Protein AF-A0A9X2ER87-F1 (afdb_monomer_lite)

Sequence (90 aa):
MNTQNKTDFWQEHISDWNSSDISQTAYCQHHQQKLSTFTYWRNKQSKRLPISLPALQASWELAIPGDIQLPVSALEHTLPLFWRLLRGQH

Foldseek 3Di:
DDPVVVLVVLVVLVVVVVVPPDDLVVSCVVVVHDSVVNVVSVVVVVVPPPPPPVVCPPPPVPPDPDPDDDDVVVCVVCVVVVVVVVVPPD

Organism: NCBI:txid2926617

Secondary structure (DSSP, 8-state):
--HHHHHHHHHHHHHHHHHS---HHHHHHHTT--HHHHHHHHHHHHTTS---------------SS-----HHHHHHHHHHHHHHHHT--

pLDDT: mean 70.55, std 18.91, range [38.03, 95.5]

Radius of gyration: 23.18 Å; chains: 1; bounding box: 48×38×56 Å

Structure (mmCIF, N/CA/C/O backbone):
data_AF-A0A9X2ER87-F1
#
_entry.id   AF-A0A9X2ER87-F1
#
loop_
_atom_site.group_PDB
_atom_site.id
_atom_site.type_symbol
_atom_site.label_atom_id
_atom_site.label_alt_id
_atom_site.label_comp_id
_atom_site.label_asym_id
_atom_site.label_entity_id
_atom_site.label_seq_id
_atom_site.pdbx_PDB_ins_code
_atom_site.Cartn_x
_atom_site.Cartn_y
_atom_site.Cartn_z
_atom_site.occupancy
_atom_site.B_iso_or_equiv
_atom_site.auth_seq_id
_atom_site.auth_comp_id
_atom_site.auth_asym_id
_atom_site.auth_atom_id
_atom_site.pdbx_PDB_model_num
ATOM 1 N N . MET A 1 1 ? 18.641 10.687 -9.454 1.00 47.81 1 MET A N 1
ATOM 2 C CA . MET A 1 1 ? 17.188 10.953 -9.561 1.00 47.81 1 MET A CA 1
ATOM 3 C C . MET A 1 1 ? 16.698 11.493 -8.230 1.00 47.81 1 MET A C 1
ATOM 5 O O . MET A 1 1 ? 17.022 10.912 -7.199 1.00 47.81 1 MET A O 1
ATOM 9 N N . ASN A 1 2 ? 16.024 12.642 -8.260 1.00 56.75 2 ASN A N 1
ATOM 10 C CA . ASN A 1 2 ? 15.626 13.411 -7.081 1.00 56.75 2 ASN A CA 1
ATOM 11 C C . ASN A 1 2 ? 14.614 12.619 -6.225 1.00 56.75 2 ASN A C 1
ATOM 13 O O . ASN A 1 2 ? 13.795 11.871 -6.756 1.00 56.75 2 ASN A O 1
ATOM 17 N N . THR A 1 3 ? 14.682 12.727 -4.901 1.00 61.03 3 THR A N 1
ATOM 18 C CA . THR A 1 3 ? 13.938 11.850 -3.971 1.00 61.03 3 THR A CA 1
ATOM 19 C C . THR A 1 3 ? 12.419 12.048 -4.004 1.00 61.03 3 THR A C 1
ATOM 21 O O . THR A 1 3 ? 11.685 11.107 -3.690 1.00 61.03 3 THR A O 1
ATOM 24 N N . GLN A 1 4 ? 11.946 13.231 -4.412 1.00 62.78 4 GLN A N 1
ATOM 25 C CA . GLN A 1 4 ? 10.519 13.516 -4.605 1.00 62.78 4 GLN A CA 1
ATOM 26 C C . GLN A 1 4 ? 9.929 12.688 -5.746 1.00 62.78 4 GLN A C 1
ATOM 28 O O . G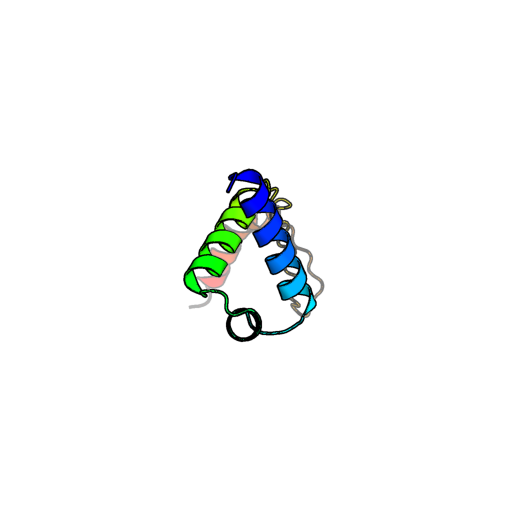LN A 1 4 ? 9.003 11.922 -5.512 1.00 62.78 4 GLN A O 1
ATOM 33 N N . ASN A 1 5 ? 10.586 12.688 -6.906 1.00 78.69 5 ASN A N 1
ATOM 34 C CA . ASN A 1 5 ? 10.166 11.925 -8.082 1.00 78.69 5 ASN A CA 1
ATOM 35 C C . ASN A 1 5 ? 10.026 10.415 -7.802 1.00 78.69 5 ASN A C 1
ATOM 37 O O . ASN A 1 5 ? 9.153 9.747 -8.343 1.00 78.69 5 ASN A O 1
ATOM 41 N N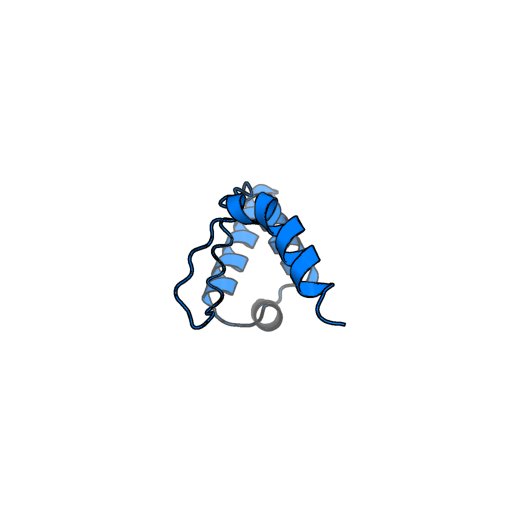 . LYS A 1 6 ? 10.844 9.877 -6.889 1.00 82.62 6 LYS A N 1
ATOM 42 C CA . LYS A 1 6 ? 10.747 8.472 -6.478 1.00 82.62 6 LYS A CA 1
ATOM 43 C C . LYS A 1 6 ? 9.520 8.197 -5.606 1.00 82.62 6 LYS A C 1
ATOM 45 O O . LYS A 1 6 ? 8.990 7.098 -5.654 1.00 82.62 6 LYS A O 1
ATOM 50 N N . THR A 1 7 ? 9.094 9.152 -4.784 1.00 84.75 7 THR A N 1
ATOM 51 C CA . THR A 1 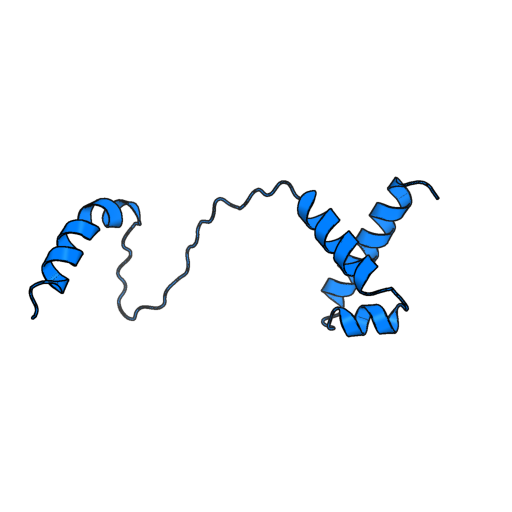7 ? 7.918 8.962 -3.923 1.00 84.75 7 THR A CA 1
ATOM 52 C C . THR A 1 7 ? 6.649 8.896 -4.764 1.00 84.75 7 THR A C 1
ATOM 54 O O . THR A 1 7 ? 5.873 7.963 -4.573 1.00 84.75 7 THR A O 1
ATOM 57 N N . ASP A 1 8 ? 6.515 9.811 -5.724 1.00 86.69 8 ASP A N 1
ATOM 58 C CA . ASP A 1 8 ? 5.368 9.879 -6.635 1.00 86.69 8 ASP A CA 1
ATOM 59 C C . ASP A 1 8 ? 5.281 8.617 -7.503 1.00 86.69 8 ASP A C 1
ATOM 61 O O . ASP A 1 8 ? 4.235 7.978 -7.559 1.00 86.69 8 ASP A O 1
ATOM 65 N N . PHE A 1 9 ? 6.419 8.169 -8.048 1.00 89.69 9 PHE A N 1
ATOM 66 C CA . PHE A 1 9 ? 6.522 6.916 -8.802 1.00 89.69 9 PHE A CA 1
ATOM 67 C C . PHE A 1 9 ? 5.983 5.707 -8.022 1.00 89.69 9 PHE A C 1
ATOM 69 O O . PHE A 1 9 ? 5.194 4.916 -8.530 1.00 89.69 9 PHE A O 1
ATOM 76 N N . TRP A 1 10 ? 6.390 5.544 -6.759 1.00 90.44 10 TRP A N 1
ATOM 77 C CA . TRP A 1 10 ? 5.908 4.416 -5.958 1.00 90.44 10 TRP A CA 1
ATOM 78 C C . TRP A 1 10 ? 4.448 4.575 -5.539 1.00 90.44 10 TRP A C 1
ATOM 80 O O . TRP A 1 10 ? 3.785 3.574 -5.291 1.00 90.44 10 TRP A O 1
ATOM 90 N N . GLN A 1 11 ? 3.951 5.804 -5.414 1.00 89.69 11 GLN A N 1
ATOM 91 C CA . GLN A 1 11 ? 2.557 6.062 -5.067 1.00 89.69 11 GLN A CA 1
ATOM 92 C C . GLN A 1 11 ? 1.626 5.660 -6.208 1.00 89.69 11 GLN A C 1
ATOM 94 O O . GLN A 1 11 ? 0.645 4.965 -5.956 1.00 89.69 11 GLN A O 1
ATOM 99 N N . GLU A 1 12 ? 1.980 6.010 -7.443 1.00 90.88 12 GLU A N 1
ATOM 100 C CA . GLU A 1 12 ? 1.283 5.569 -8.653 1.00 90.88 12 GLU A CA 1
ATOM 101 C C . GLU A 1 12 ? 1.234 4.037 -8.729 1.00 90.88 12 GLU A C 1
ATOM 103 O O . GLU A 1 12 ? 0.154 3.453 -8.716 1.00 90.88 12 GLU A O 1
ATOM 108 N N . HIS A 1 13 ? 2.388 3.370 -8.620 1.00 91.69 13 HIS A N 1
ATOM 109 C CA . HIS A 1 13 ? 2.458 1.905 -8.643 1.00 91.69 13 HIS A CA 1
ATOM 110 C C . HIS A 1 13 ? 1.613 1.213 -7.559 1.00 91.69 13 HIS A C 1
ATOM 112 O O . HIS A 1 13 ? 1.040 0.150 -7.793 1.00 91.69 13 HIS A O 1
ATOM 118 N N . ILE A 1 14 ? 1.540 1.779 -6.352 1.00 91.19 14 ILE A N 1
ATOM 119 C CA . ILE A 1 14 ? 0.715 1.220 -5.272 1.00 91.19 14 ILE A CA 1
ATOM 120 C C . ILE A 1 14 ? -0.777 1.449 -5.546 1.00 91.19 14 ILE A C 1
ATOM 122 O O . ILE A 1 14 ? -1.586 0.572 -5.242 1.00 91.19 14 ILE A O 1
ATOM 126 N N . SER A 1 15 ? -1.144 2.591 -6.130 1.00 91.19 15 SER A N 1
ATOM 127 C CA . SER A 1 15 ? -2.523 2.899 -6.519 1.00 91.19 15 SER A CA 1
ATOM 128 C C . SER A 1 15 ? -3.010 1.980 -7.644 1.00 91.19 15 SER A C 1
ATOM 130 O O . SER A 1 15 ? -4.097 1.405 -7.554 1.00 91.19 15 SER A O 1
ATOM 132 N N . ASP A 1 16 ? -2.168 1.763 -8.652 1.00 91.94 16 ASP A N 1
ATOM 133 C CA . ASP A 1 16 ? -2.431 0.850 -9.764 1.00 91.94 16 ASP A CA 1
ATOM 134 C C . ASP A 1 16 ? -2.569 -0.590 -9.277 1.00 91.94 16 ASP A C 1
ATOM 136 O O . ASP A 1 16 ? -3.502 -1.299 -9.659 1.00 91.94 16 ASP A O 1
ATOM 140 N N . TRP A 1 17 ? -1.674 -1.023 -8.382 1.00 93.06 17 TRP A N 1
ATOM 141 C CA . TRP A 1 17 ? -1.746 -2.350 -7.781 1.00 93.06 17 TRP A CA 1
ATOM 142 C C . TRP A 1 17 ? -3.056 -2.565 -7.015 1.00 93.06 17 TRP A C 1
ATOM 144 O O . TRP A 1 17 ? -3.721 -3.575 -7.239 1.00 93.06 17 TRP A O 1
ATOM 154 N N . ASN A 1 18 ? -3.458 -1.612 -6.165 1.00 88.75 18 ASN A N 1
ATOM 155 C CA . ASN A 1 18 ? -4.724 -1.688 -5.426 1.00 88.75 18 ASN A CA 1
ATOM 156 C C . ASN A 1 18 ? -5.946 -1.757 -6.356 1.00 88.75 18 ASN A C 1
ATOM 158 O O . ASN A 1 18 ? -6.944 -2.370 -5.994 1.00 88.75 18 ASN A O 1
ATOM 162 N N . SER A 1 19 ? -5.867 -1.154 -7.545 1.00 92.56 19 SER A N 1
ATOM 163 C CA . SER A 1 19 ? -6.957 -1.150 -8.531 1.00 92.56 19 SER A CA 1
ATOM 164 C C . SER A 1 19 ? -7.002 -2.417 -9.393 1.00 92.56 19 SER A C 1
ATOM 166 O O . SER A 1 19 ? -8.001 -2.675 -10.057 1.00 92.56 19 SER A O 1
ATOM 168 N N . SER A 1 20 ? -5.922 -3.203 -9.409 1.00 87.88 20 SER A N 1
ATOM 169 C CA . SER A 1 20 ? -5.756 -4.344 -10.318 1.00 87.88 20 SER A CA 1
ATOM 170 C C . SER A 1 20 ? -6.305 -5.670 -9.770 1.00 87.88 20 SER A C 1
ATOM 172 O O . SER A 1 20 ? -6.250 -6.665 -10.482 1.00 87.88 20 SER A O 1
ATOM 174 N N . ASP A 1 21 ? -6.774 -5.719 -8.516 1.00 90.56 21 ASP A N 1
ATOM 175 C CA . ASP A 1 21 ? -7.291 -6.917 -7.809 1.00 90.56 21 ASP A CA 1
ATOM 176 C C . ASP A 1 21 ? -6.342 -8.144 -7.791 1.00 90.56 21 ASP A C 1
ATOM 178 O O . ASP A 1 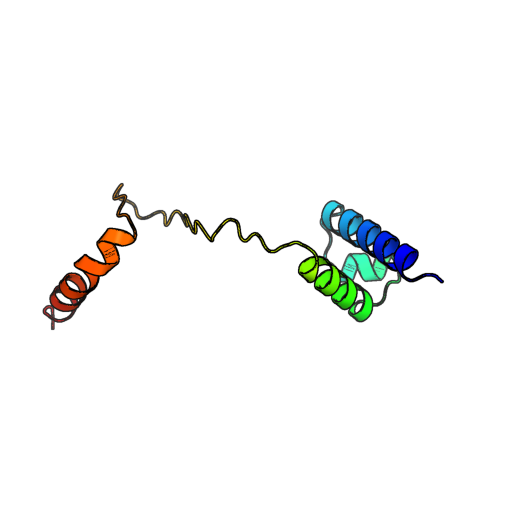21 ? -6.704 -9.255 -7.413 1.00 90.56 21 ASP A O 1
ATOM 182 N N . ILE A 1 22 ? -5.075 -7.961 -8.174 1.00 92.38 22 ILE A N 1
ATOM 183 C CA . ILE A 1 22 ? -4.066 -9.023 -8.202 1.00 92.38 22 ILE A CA 1
ATOM 184 C C . ILE A 1 22 ? -3.191 -9.006 -6.951 1.00 92.38 22 ILE A C 1
ATOM 186 O O . ILE A 1 22 ? -2.948 -7.974 -6.321 1.00 92.38 22 ILE A O 1
ATOM 190 N N . SER A 1 23 ? -2.632 -10.168 -6.607 1.00 92.62 23 SER A N 1
ATOM 191 C CA . SER A 1 23 ? -1.676 -10.258 -5.501 1.00 92.62 23 SER A CA 1
ATOM 192 C C . SER A 1 23 ? -0.446 -9.368 -5.734 1.00 92.62 23 SER A C 1
ATOM 194 O O . SER A 1 23 ? 0.003 -9.173 -6.866 1.00 92.62 23 SER A O 1
ATOM 196 N N . GLN A 1 24 ? 0.152 -8.875 -4.645 1.00 90.69 24 GLN A N 1
ATOM 197 C CA . GLN A 1 24 ? 1.372 -8.059 -4.695 1.00 90.69 24 GLN A CA 1
ATOM 198 C C . GLN A 1 24 ? 2.493 -8.746 -5.491 1.00 90.69 24 GLN A C 1
ATOM 200 O O . GLN A 1 24 ? 3.215 -8.100 -6.250 1.00 90.69 24 GLN A O 1
ATOM 205 N N . THR A 1 25 ? 2.637 -10.062 -5.329 1.00 92.31 25 THR A N 1
ATOM 206 C CA . THR A 1 25 ? 3.644 -10.864 -6.028 1.00 92.31 25 THR A CA 1
ATOM 207 C C . THR A 1 25 ? 3.392 -10.883 -7.534 1.00 92.31 25 THR A C 1
ATOM 209 O O . THR A 1 25 ? 4.331 -10.662 -8.295 1.00 92.31 25 THR A O 1
ATOM 212 N N . ALA A 1 26 ? 2.137 -11.066 -7.958 1.00 93.06 26 ALA A N 1
ATOM 213 C CA . ALA A 1 26 ? 1.751 -11.042 -9.369 1.00 93.06 26 ALA A CA 1
ATOM 214 C C . ALA A 1 26 ? 1.976 -9.657 -9.998 1.00 93.06 26 ALA A C 1
ATOM 216 O O . ALA A 1 26 ? 2.539 -9.560 -11.087 1.00 93.06 26 ALA A O 1
ATOM 217 N N . TYR A 1 27 ? 1.641 -8.580 -9.282 1.00 95.50 27 TYR A N 1
ATOM 218 C CA . TYR A 1 27 ? 1.921 -7.213 -9.731 1.00 95.50 27 TYR A CA 1
ATOM 219 C C . TYR A 1 27 ? 3.428 -6.957 -9.881 1.00 95.50 27 TYR A C 1
ATOM 221 O O . TYR A 1 27 ? 3.887 -6.456 -10.907 1.00 95.50 27 TYR A O 1
ATOM 229 N N . CYS A 1 28 ? 4.229 -7.367 -8.893 1.00 93.19 28 CYS A N 1
ATOM 230 C CA . CYS A 1 28 ? 5.686 -7.237 -8.955 1.00 93.19 28 CYS A CA 1
ATOM 231 C C . CYS A 1 28 ? 6.292 -8.033 -10.123 1.00 93.19 28 CYS A C 1
ATOM 233 O O . CYS A 1 28 ? 7.221 -7.549 -10.766 1.00 93.19 28 CYS A O 1
ATOM 235 N N . GLN A 1 29 ? 5.761 -9.222 -10.421 1.00 93.00 29 GLN A N 1
ATOM 236 C CA . GLN A 1 29 ? 6.179 -10.034 -11.566 1.00 93.00 29 GLN A CA 1
ATOM 237 C C . GLN A 1 29 ? 5.824 -9.369 -12.902 1.00 93.00 29 GLN A C 1
ATOM 239 O O . GLN A 1 29 ? 6.688 -9.271 -13.769 1.00 93.00 29 GLN A O 1
ATOM 244 N N . HIS A 1 30 ? 4.595 -8.863 -13.046 1.00 92.94 30 HIS A N 1
ATOM 245 C CA . HIS A 1 30 ? 4.127 -8.199 -14.265 1.00 92.94 30 HIS A CA 1
ATOM 246 C C . HIS A 1 30 ? 4.923 -6.922 -14.577 1.00 92.94 30 HIS A C 1
ATOM 248 O O . HIS A 1 30 ? 5.349 -6.706 -15.707 1.00 92.94 30 HIS A O 1
ATOM 254 N N . HIS A 1 31 ? 5.197 -6.107 -13.555 1.00 90.31 31 HIS A N 1
ATOM 255 C CA . HIS A 1 31 ? 5.894 -4.824 -13.699 1.00 90.31 31 HIS A CA 1
ATOM 256 C C . HIS A 1 31 ? 7.417 -4.917 -13.490 1.00 90.31 31 HIS A C 1
ATOM 258 O O . HIS A 1 31 ? 8.086 -3.886 -13.367 1.00 90.31 31 HIS A O 1
ATOM 264 N N . GLN A 1 32 ? 7.971 -6.136 -13.411 1.00 90.44 32 GLN A N 1
ATOM 265 C CA . GLN A 1 32 ? 9.398 -6.416 -13.175 1.00 90.44 32 GLN A CA 1
ATOM 266 C C . GLN A 1 32 ? 9.989 -5.663 -11.965 1.00 90.44 32 GLN A C 1
ATOM 268 O O . GLN A 1 32 ? 11.165 -5.291 -11.938 1.00 90.44 32 GLN A O 1
ATOM 273 N N . GLN A 1 33 ? 9.172 -5.441 -10.934 1.00 88.25 33 GLN A N 1
ATOM 274 C CA . GLN A 1 33 ? 9.578 -4.755 -9.714 1.00 88.25 33 GLN A CA 1
ATOM 275 C C . GLN A 1 33 ? 10.059 -5.752 -8.661 1.00 88.25 33 GLN A C 1
ATOM 277 O O . GLN A 1 33 ? 9.502 -6.833 -8.471 1.00 88.25 33 GLN A O 1
ATOM 282 N N . LYS A 1 34 ? 11.094 -5.370 -7.908 1.00 91.69 34 LYS A N 1
ATOM 283 C CA . LYS A 1 34 ? 11.574 -6.182 -6.784 1.00 91.69 34 LYS A CA 1
ATOM 284 C C . LYS A 1 34 ? 10.556 -6.148 -5.647 1.00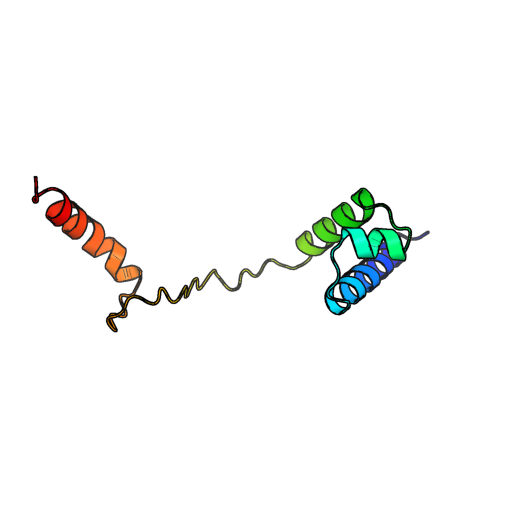 91.69 34 LYS A C 1
ATOM 286 O O . LYS A 1 34 ? 10.297 -5.079 -5.090 1.00 91.69 34 LYS A O 1
ATOM 291 N N . LEU A 1 35 ? 10.088 -7.323 -5.223 1.00 91.62 35 LEU A N 1
ATOM 292 C CA . LEU A 1 35 ? 9.116 -7.465 -4.134 1.00 91.62 35 LEU A CA 1
ATOM 293 C C . LEU A 1 35 ? 9.568 -6.749 -2.851 1.00 91.62 35 LEU A C 1
ATOM 295 O O . LEU A 1 35 ? 8.800 -6.004 -2.251 1.00 91.62 35 LEU A O 1
ATOM 299 N N . SER A 1 36 ? 10.836 -6.908 -2.460 1.00 91.31 36 SER A N 1
ATOM 300 C CA . SER A 1 36 ? 11.397 -6.266 -1.262 1.00 91.31 36 SER A CA 1
ATOM 301 C C . SER A 1 36 ? 11.361 -4.738 -1.343 1.00 91.31 36 SER A C 1
ATOM 303 O O . SER A 1 36 ? 11.115 -4.063 -0.345 1.00 91.31 36 SER A O 1
ATOM 305 N N . THR A 1 37 ? 11.591 -4.179 -2.534 1.00 90.38 37 THR A N 1
ATOM 306 C CA . THR A 1 37 ? 11.539 -2.732 -2.762 1.00 90.38 37 THR A CA 1
ATOM 307 C C . THR A 1 37 ? 10.099 -2.233 -2.725 1.00 90.38 37 THR A C 1
ATOM 309 O O . THR A 1 37 ? 9.834 -1.239 -2.052 1.00 90.38 37 THR A O 1
ATOM 312 N N . PHE A 1 38 ? 9.169 -2.957 -3.352 1.00 91.94 38 PHE A N 1
ATOM 313 C CA . PHE A 1 38 ? 7.741 -2.644 -3.308 1.00 91.94 38 PHE A CA 1
ATOM 314 C C . PHE A 1 38 ? 7.215 -2.637 -1.864 1.00 91.94 38 PHE A C 1
ATOM 316 O O . PHE A 1 38 ? 6.644 -1.643 -1.418 1.00 91.94 38 PHE A O 1
ATOM 323 N N . THR A 1 39 ? 7.493 -3.687 -1.082 1.00 91.06 39 THR A N 1
ATOM 324 C CA . THR A 1 39 ? 7.100 -3.770 0.337 1.00 91.06 39 THR A CA 1
ATOM 325 C C . THR A 1 39 ? 7.677 -2.618 1.160 1.00 91.06 39 THR A C 1
ATOM 327 O O . THR A 1 39 ? 6.975 -2.028 1.982 1.00 91.06 39 THR A O 1
ATOM 330 N N . TYR A 1 40 ? 8.945 -2.259 0.935 1.00 90.38 40 TYR A N 1
ATOM 331 C CA . TYR A 1 40 ? 9.567 -1.124 1.617 1.00 90.38 40 TYR A CA 1
ATOM 332 C C . TYR A 1 40 ? 8.822 0.188 1.337 1.00 90.38 40 TYR A C 1
ATOM 334 O O . TYR A 1 40 ? 8.523 0.931 2.274 1.00 90.38 40 TYR A O 1
ATOM 342 N N . TRP A 1 41 ? 8.505 0.475 0.072 1.00 89.94 41 TRP A N 1
ATOM 343 C CA . TRP A 1 41 ? 7.820 1.713 -0.305 1.00 89.94 41 TRP A CA 1
ATOM 344 C C . TRP A 1 41 ? 6.366 1.749 0.147 1.00 89.94 41 TRP A C 1
ATOM 346 O O . TRP A 1 41 ? 5.934 2.780 0.660 1.00 89.94 41 TRP A O 1
ATOM 356 N N . ARG A 1 42 ? 5.663 0.616 0.085 1.00 88.00 42 ARG A N 1
ATOM 357 C CA . ARG A 1 42 ? 4.319 0.462 0.651 1.00 88.00 42 ARG A CA 1
ATOM 358 C C . ARG A 1 42 ? 4.301 0.810 2.138 1.00 88.00 42 ARG A C 1
ATOM 360 O O . ARG A 1 42 ? 3.572 1.704 2.555 1.00 88.00 42 ARG A O 1
ATOM 367 N N . ASN A 1 43 ? 5.191 0.203 2.922 1.00 87.94 43 ASN A N 1
ATOM 368 C CA . ASN A 1 43 ? 5.294 0.479 4.357 1.00 87.94 43 ASN A CA 1
ATOM 369 C C . ASN A 1 43 ? 5.714 1.926 4.647 1.00 87.94 43 ASN A C 1
ATOM 371 O O . ASN A 1 43 ? 5.266 2.534 5.618 1.00 87.94 43 ASN A O 1
ATOM 375 N N . LYS A 1 44 ? 6.592 2.496 3.817 1.00 84.69 44 LYS A N 1
ATOM 376 C CA . LYS A 1 44 ? 7.039 3.886 3.947 1.00 84.69 44 LYS A CA 1
ATOM 377 C C . LYS A 1 44 ? 5.908 4.883 3.684 1.00 84.69 44 LYS A C 1
ATOM 379 O O . LYS A 1 44 ? 5.871 5.914 4.351 1.00 84.69 44 LYS A O 1
ATOM 384 N N . GLN A 1 45 ? 4.998 4.581 2.759 1.00 77.00 45 GLN A N 1
ATOM 385 C CA . GLN A 1 45 ? 3.811 5.399 2.496 1.00 77.00 45 GLN A CA 1
ATOM 386 C C . GLN A 1 45 ? 2.764 5.261 3.606 1.00 77.00 45 GLN A C 1
ATOM 388 O O . GLN A 1 45 ? 2.231 6.274 4.049 1.00 77.00 45 GLN A O 1
ATOM 393 N N . SER A 1 46 ? 2.565 4.061 4.164 1.00 69.25 46 SER A N 1
ATOM 394 C CA . SER A 1 46 ? 1.686 3.866 5.330 1.00 69.25 46 SER A CA 1
ATOM 395 C C . SER A 1 46 ? 2.103 4.698 6.550 1.00 69.25 46 SER A C 1
ATOM 397 O O . SER A 1 46 ? 1.251 5.113 7.323 1.00 69.25 46 SER A O 1
ATOM 399 N N . LYS A 1 47 ? 3.400 4.995 6.709 1.00 66.25 47 LYS A N 1
ATOM 400 C CA . LYS A 1 47 ? 3.923 5.852 7.792 1.00 66.25 47 LYS A CA 1
ATOM 401 C C . LYS A 1 47 ? 3.695 7.355 7.580 1.00 66.25 47 LYS A C 1
ATOM 403 O O . LYS A 1 47 ? 3.951 8.126 8.498 1.00 66.25 47 LYS A O 1
ATOM 408 N N . ARG A 1 48 ? 3.306 7.779 6.371 1.00 60.06 48 ARG A N 1
ATOM 409 C CA . ARG A 1 48 ? 3.046 9.190 6.027 1.00 60.06 48 ARG A CA 1
ATOM 410 C C . ARG A 1 48 ? 1.576 9.558 6.017 1.00 60.06 48 ARG A C 1
ATOM 412 O O . ARG A 1 48 ? 1.274 10.748 6.006 1.00 60.06 48 ARG A O 1
ATOM 419 N N . LEU A 1 49 ? 0.680 8.577 6.041 1.00 51.69 49 LEU A N 1
ATOM 420 C CA . LEU A 1 49 ? -0.669 8.867 6.483 1.00 51.69 49 LEU A CA 1
ATOM 421 C C . LEU A 1 49 ? -0.519 9.332 7.934 1.00 51.69 49 LEU A C 1
ATOM 423 O O . LEU A 1 49 ? 0.057 8.579 8.729 1.00 51.69 49 LEU A O 1
ATOM 427 N N . PRO A 1 50 ? -0.961 10.550 8.308 1.00 44.34 50 PRO A N 1
ATOM 428 C CA . PRO A 1 50 ? -1.297 10.758 9.697 1.00 44.34 50 PRO A CA 1
ATOM 429 C C . PRO A 1 50 ? -2.241 9.609 9.996 1.00 44.34 50 PRO A C 1
ATOM 431 O O . PRO A 1 50 ? -3.303 9.480 9.389 1.00 44.34 50 PRO A O 1
ATOM 434 N N . ILE A 1 51 ? -1.800 8.706 10.856 1.00 43.88 51 ILE A N 1
ATOM 435 C CA . ILE A 1 51 ? -2.684 7.752 11.477 1.00 43.88 51 ILE A CA 1
ATOM 436 C C . ILE A 1 51 ? -3.560 8.624 12.392 1.00 43.88 51 ILE A C 1
ATOM 438 O O . ILE A 1 51 ? -3.438 8.613 13.608 1.00 43.88 51 ILE A O 1
ATOM 442 N N . SER A 1 52 ? -4.473 9.406 11.809 1.00 46.53 52 SER A N 1
ATOM 443 C CA . SER A 1 52 ? -5.831 9.342 12.284 1.00 46.53 52 SER A CA 1
ATOM 444 C C . SER A 1 52 ? -6.212 7.892 12.026 1.00 46.53 52 SER A C 1
ATOM 446 O O . SER A 1 52 ? -6.764 7.542 10.986 1.00 46.53 52 SER A O 1
ATOM 448 N N . LEU A 1 53 ? -5.895 7.026 12.995 1.00 45.09 53 LEU A N 1
ATOM 449 C CA . LEU A 1 53 ? -6.915 6.082 13.405 1.00 45.09 53 LEU A CA 1
ATOM 450 C C . LEU A 1 53 ? -8.171 6.964 13.445 1.00 45.09 53 LEU A C 1
ATOM 452 O O . LEU A 1 53 ? -8.159 7.925 14.226 1.00 45.09 53 LEU A O 1
ATOM 456 N N . PRO A 1 54 ? -9.211 6.766 12.610 1.00 43.72 54 PRO A N 1
ATOM 457 C CA . PRO A 1 54 ? -10.525 7.060 13.148 1.00 43.72 54 PRO A CA 1
ATOM 458 C C . PRO A 1 54 ? -10.483 6.323 14.477 1.00 43.72 54 PRO A C 1
ATOM 460 O O . PRO A 1 54 ? -10.264 5.107 14.461 1.00 43.72 54 PRO A O 1
ATOM 463 N N . ALA A 1 55 ? -10.396 7.093 15.576 1.00 46.34 55 ALA A N 1
ATOM 464 C CA . ALA A 1 55 ? -10.218 6.587 16.929 1.00 46.34 55 ALA A CA 1
ATOM 465 C C . ALA A 1 55 ? -11.016 5.313 16.963 1.00 46.34 55 ALA A C 1
ATOM 467 O O . ALA A 1 55 ? -12.188 5.437 16.639 1.00 46.34 55 ALA A O 1
ATOM 468 N N . LEU A 1 56 ? -10.351 4.161 17.119 1.00 43.75 56 LEU A N 1
ATOM 469 C CA . LEU A 1 56 ? -10.885 2.840 16.820 1.00 43.75 56 LEU A CA 1
ATOM 470 C C . LEU A 1 56 ? -12.275 2.727 17.452 1.00 43.75 56 LEU A C 1
ATOM 472 O O . LEU A 1 56 ? -12.434 2.234 18.562 1.00 43.75 56 LEU A O 1
ATOM 476 N N . GLN A 1 57 ? -13.291 3.194 16.732 1.00 45.59 57 GLN A N 1
ATOM 477 C CA . GLN A 1 57 ? -14.683 2.913 16.944 1.00 45.59 57 GLN A CA 1
ATOM 478 C C . GLN A 1 57 ? -14.779 1.570 16.267 1.00 45.59 57 GLN A C 1
ATOM 480 O O . GLN A 1 57 ? -15.291 1.410 15.165 1.00 45.59 57 GLN A O 1
ATOM 485 N N . ALA A 1 58 ? -14.142 0.614 16.936 1.00 44.84 58 ALA A N 1
ATOM 486 C CA . ALA A 1 58 ? -14.370 -0.795 16.838 1.00 44.84 58 ALA A CA 1
ATOM 487 C C . ALA A 1 58 ? -15.833 -0.989 17.262 1.00 44.84 58 ALA A C 1
ATOM 489 O O . ALA A 1 58 ? -16.138 -1.521 18.320 1.00 44.84 58 ALA A O 1
ATOM 490 N N . SER A 1 59 ? -16.748 -0.502 16.426 1.00 47.47 59 SER A N 1
ATOM 491 C CA . SER A 1 59 ? -18.074 -1.051 16.264 1.00 47.47 59 SER A CA 1
ATOM 492 C C . SER A 1 59 ? -17.848 -2.309 15.432 1.00 47.47 59 SER A C 1
ATOM 494 O O . SER A 1 59 ? -18.110 -2.374 14.237 1.00 47.47 59 SER A O 1
ATOM 496 N N . TRP A 1 60 ? -17.186 -3.288 16.054 1.00 43.38 60 TRP A N 1
ATOM 497 C CA . TRP A 1 60 ? -17.363 -4.658 15.629 1.00 43.38 60 TRP A CA 1
ATOM 498 C C . TRP A 1 60 ? -18.789 -4.975 16.042 1.00 43.38 60 TRP A C 1
ATOM 500 O O . TRP A 1 60 ? -19.112 -5.094 17.221 1.00 43.38 60 TRP A O 1
ATOM 510 N N . GLU A 1 61 ? -19.665 -5.026 15.055 1.00 38.03 61 GLU A N 1
ATOM 511 C CA . GLU A 1 61 ? -20.975 -5.618 15.220 1.00 38.03 61 GLU A CA 1
ATOM 512 C C . GLU A 1 61 ? -20.727 -7.121 15.389 1.00 38.03 61 GLU A C 1
ATOM 514 O O . GLU A 1 61 ? -20.622 -7.882 14.428 1.00 38.03 61 GLU A O 1
ATOM 519 N N . LEU A 1 62 ? -20.503 -7.558 16.632 1.00 43.22 62 LEU A N 1
ATOM 520 C CA . LEU A 1 62 ? -20.697 -8.965 16.950 1.00 43.22 62 LEU A CA 1
ATOM 521 C C . LEU A 1 62 ? -22.184 -9.189 16.747 1.00 43.22 62 LEU A C 1
ATOM 523 O O . LEU A 1 62 ? -22.999 -8.710 17.534 1.00 43.22 62 LEU A O 1
ATOM 527 N N . ALA A 1 63 ? -22.531 -9.903 15.687 1.00 41.38 63 ALA A N 1
ATOM 528 C CA . ALA A 1 63 ? -23.863 -10.447 15.530 1.00 41.38 63 ALA A CA 1
ATOM 529 C C . ALA A 1 63 ? -24.079 -11.509 16.626 1.00 41.38 63 ALA A C 1
ATOM 531 O O . ALA A 1 63 ? -23.949 -12.709 16.392 1.00 41.38 63 ALA A O 1
ATOM 532 N N . ILE A 1 64 ? -24.351 -11.059 17.853 1.00 53.75 64 ILE A N 1
ATOM 533 C CA . ILE A 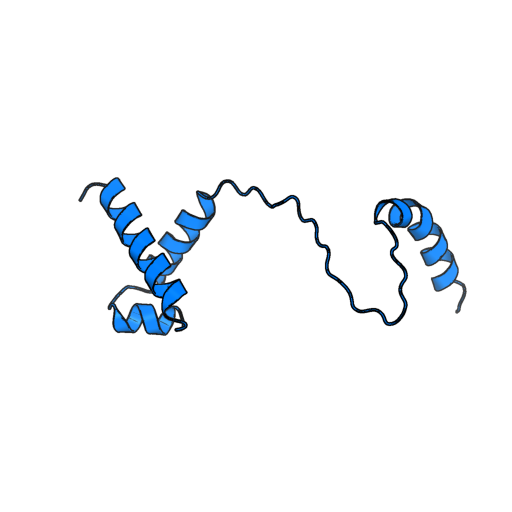1 64 ? -25.007 -11.868 18.871 1.00 53.75 64 ILE A CA 1
ATOM 534 C C . ILE A 1 64 ? -26.501 -11.822 18.533 1.00 53.75 64 ILE A C 1
ATOM 536 O O . ILE A 1 64 ? -27.057 -10.730 18.411 1.00 53.75 64 ILE A O 1
ATOM 540 N N . PRO A 1 65 ? -27.181 -12.968 18.365 1.00 39.12 65 PRO A N 1
ATOM 541 C CA . PRO A 1 65 ? -28.631 -12.976 18.248 1.00 39.12 65 PRO A CA 1
ATOM 542 C C . PRO A 1 65 ? -29.226 -12.516 19.583 1.00 39.12 65 PRO A C 1
ATOM 544 O O . PRO A 1 65 ? -29.235 -13.254 20.565 1.00 39.12 65 PRO A O 1
ATOM 547 N N . GLY A 1 66 ? -29.676 -11.266 19.621 1.00 49.44 66 GLY A N 1
ATOM 548 C CA . GLY A 1 66 ? -30.219 -10.624 20.812 1.00 49.44 66 GLY A CA 1
ATOM 549 C C . GLY A 1 66 ? -29.754 -9.180 20.880 1.00 49.44 66 GLY A C 1
ATOM 550 O O . GLY A 1 66 ? -28.621 -8.917 21.269 1.00 49.44 66 GLY A O 1
ATOM 551 N N . ASP A 1 67 ? -30.640 -8.274 20.474 1.00 50.69 67 ASP A N 1
ATOM 552 C CA . ASP A 1 67 ? -30.472 -6.820 20.380 1.00 50.69 67 ASP A CA 1
ATOM 553 C C . ASP A 1 67 ? -30.159 -6.186 21.750 1.00 50.69 67 ASP A C 1
ATOM 555 O O . ASP A 1 67 ? -31.010 -5.602 22.417 1.00 50.69 67 ASP A O 1
ATOM 559 N N . ILE A 1 68 ? -28.933 -6.375 22.235 1.00 56.81 68 ILE A N 1
ATOM 560 C CA . ILE A 1 68 ? -28.454 -5.799 23.489 1.00 56.81 68 ILE A CA 1
ATOM 561 C C . ILE A 1 68 ? -27.281 -4.890 23.149 1.00 56.81 68 ILE A C 1
ATOM 563 O O . ILE A 1 68 ? -26.127 -5.313 23.080 1.00 56.81 68 ILE A O 1
ATOM 567 N N . GLN A 1 69 ? -27.583 -3.609 22.950 1.00 50.44 69 GLN A N 1
ATOM 568 C CA . GLN A 1 69 ? -26.569 -2.567 22.843 1.00 50.44 69 GLN A CA 1
ATOM 569 C C . GLN A 1 69 ? -26.063 -2.212 24.245 1.00 50.44 69 GLN A C 1
ATOM 571 O O . GLN A 1 69 ? -26.698 -1.446 24.970 1.00 50.44 69 GLN A O 1
ATOM 576 N N . LEU A 1 70 ? -24.920 -2.778 24.644 1.00 54.12 70 LEU A N 1
ATOM 577 C CA . LEU A 1 70 ? -24.256 -2.415 25.895 1.00 54.12 70 LEU A CA 1
ATOM 578 C C . LEU A 1 70 ? -23.055 -1.497 25.606 1.00 54.12 70 LEU A C 1
ATOM 580 O O . LEU A 1 70 ? -22.071 -1.953 25.019 1.00 54.12 70 LEU A O 1
ATOM 584 N N . PRO A 1 71 ? -23.086 -0.214 26.011 1.00 57.41 71 PRO A N 1
ATOM 585 C CA . PRO A 1 71 ? -21.948 0.679 25.831 1.00 57.41 71 PRO A CA 1
ATOM 586 C C . PRO A 1 71 ? -20.744 0.205 26.659 1.00 57.41 71 PRO A C 1
ATOM 588 O O . PRO A 1 71 ? -20.891 -0.233 27.798 1.00 57.41 71 PRO A O 1
ATOM 591 N N . VAL A 1 72 ? -19.531 0.347 26.113 1.00 58.59 72 VAL A N 1
ATOM 592 C CA . VAL A 1 72 ? -18.262 -0.089 26.741 1.00 58.59 72 VAL A CA 1
ATOM 593 C C . VAL A 1 72 ? -18.046 0.524 28.134 1.00 58.59 72 VAL A C 1
ATOM 595 O O . VAL A 1 72 ? -17.462 -0.108 29.008 1.00 58.59 72 VAL A O 1
ATOM 598 N N . SER A 1 73 ? -18.594 1.713 28.391 1.00 63.50 73 SER A N 1
ATOM 599 C CA . SER A 1 73 ? -18.581 2.354 29.715 1.00 63.50 73 SER A CA 1
ATOM 600 C C . SER A 1 73 ? -19.353 1.575 30.790 1.00 63.50 73 SER A C 1
ATOM 602 O O . SER A 1 73 ? -19.048 1.684 31.980 1.00 63.50 73 SER A O 1
ATOM 604 N N . ALA A 1 74 ? -20.330 0.758 30.395 1.00 57.84 74 ALA A N 1
ATOM 605 C CA . ALA A 1 74 ? -21.021 -0.151 31.300 1.00 57.84 74 ALA A CA 1
ATOM 606 C C . ALA A 1 74 ? -20.190 -1.412 31.596 1.00 57.84 74 ALA A C 1
ATOM 608 O O . ALA A 1 74 ? -20.405 -2.051 32.627 1.00 57.84 74 ALA A O 1
ATOM 609 N N . LEU A 1 75 ? -19.212 -1.762 30.750 1.00 60.09 75 LEU A N 1
ATOM 610 C CA . LEU A 1 75 ? -18.365 -2.941 30.942 1.00 60.09 75 LEU A CA 1
ATOM 611 C C . LEU A 1 75 ? -17.428 -2.773 32.145 1.00 60.09 75 LEU A C 1
ATOM 613 O O . LEU A 1 75 ? -17.289 -3.703 32.929 1.00 60.09 75 LEU A O 1
ATOM 617 N N . GLU A 1 76 ? -16.881 -1.574 32.356 1.00 59.47 76 GLU A N 1
ATOM 618 C CA . GLU A 1 76 ? -16.043 -1.237 33.523 1.00 59.47 76 GLU A CA 1
ATOM 619 C C . GLU A 1 76 ? -16.754 -1.552 34.852 1.00 59.47 76 GLU A C 1
ATOM 621 O O . GLU A 1 76 ? -16.167 -2.113 35.777 1.00 59.47 76 GLU A O 1
ATOM 626 N N . HIS A 1 77 ? -18.054 -1.256 34.926 1.00 59.38 77 HIS A N 1
ATOM 627 C CA . HIS A 1 77 ? -18.855 -1.440 36.137 1.00 59.38 77 HIS A CA 1
ATOM 628 C C . HIS A 1 77 ? -19.467 -2.840 36.260 1.00 59.38 77 HIS A C 1
ATOM 630 O O . HIS A 1 77 ? -19.801 -3.275 37.363 1.00 59.38 77 HIS A O 1
ATOM 636 N N . THR A 1 78 ? -19.620 -3.564 35.150 1.00 62.62 78 THR A N 1
ATOM 637 C CA . THR A 1 78 ? -20.253 -4.892 35.133 1.00 62.62 78 THR A CA 1
ATOM 638 C C . THR A 1 78 ? -19.241 -6.034 35.121 1.00 62.62 78 THR A C 1
ATOM 640 O O . THR A 1 78 ? -19.571 -7.119 35.600 1.00 62.62 78 THR A O 1
ATOM 643 N N . LEU A 1 79 ? -17.991 -5.796 34.700 1.00 65.50 79 LEU A N 1
ATOM 644 C CA . LEU A 1 79 ? -16.876 -6.751 34.753 1.00 65.50 79 LEU A CA 1
ATOM 645 C C . LEU A 1 79 ? -16.766 -7.445 36.124 1.00 65.50 79 LEU A C 1
ATOM 647 O O . LEU A 1 79 ? -16.768 -8.677 36.157 1.00 65.50 79 LEU A O 1
ATOM 651 N N . PRO A 1 80 ? -16.759 -6.730 37.269 1.00 62.84 80 PRO A N 1
ATOM 652 C CA . PRO A 1 80 ? -16.672 -7.369 38.583 1.00 62.84 80 PRO A CA 1
ATOM 653 C C . PRO A 1 80 ? -17.870 -8.273 38.912 1.00 62.84 80 PRO A C 1
ATOM 655 O O . PRO A 1 80 ? -17.720 -9.251 39.644 1.00 62.84 80 PRO A O 1
ATOM 658 N N . LEU A 1 81 ? -19.057 -7.961 38.385 1.00 64.62 81 LEU A N 1
ATOM 659 C CA . LEU A 1 81 ? -20.286 -8.723 38.621 1.00 64.62 81 LEU A CA 1
ATOM 660 C C . LEU A 1 81 ? -20.351 -9.968 37.729 1.00 64.62 81 LEU A C 1
ATOM 662 O O . LEU A 1 81 ? -20.666 -11.052 38.218 1.00 64.62 81 LEU A O 1
ATOM 666 N N . PHE A 1 82 ? -19.954 -9.848 36.461 1.00 67.38 82 PHE A N 1
ATOM 667 C CA . PHE A 1 82 ? -19.810 -10.986 35.551 1.00 67.38 82 PHE A CA 1
ATOM 668 C C . PHE A 1 82 ? -18.744 -11.971 36.036 1.00 67.38 82 PHE A C 1
ATOM 670 O O . PHE A 1 82 ? -18.980 -13.178 36.035 1.00 67.38 82 PHE A O 1
ATOM 677 N N . TRP A 1 83 ? -17.613 -11.478 36.553 1.00 64.06 83 TRP A N 1
ATOM 678 C CA . TRP A 1 83 ? -16.588 -12.331 37.162 1.00 64.06 83 TRP A CA 1
ATOM 679 C C . TRP A 1 83 ? -17.092 -13.098 38.390 1.00 64.06 83 TRP A C 1
ATOM 681 O O . TRP A 1 83 ? -16.647 -14.221 38.624 1.00 64.06 83 TRP A O 1
ATOM 691 N N . ARG A 1 84 ? -18.017 -12.525 39.172 1.00 65.56 84 ARG A N 1
ATOM 692 C CA . ARG A 1 84 ? -18.646 -13.209 40.315 1.00 65.56 84 ARG A CA 1
ATOM 693 C C . ARG A 1 84 ? -19.664 -14.259 39.871 1.00 65.56 84 ARG A C 1
ATOM 695 O O . ARG A 1 84 ? -19.673 -15.348 40.431 1.00 65.56 84 ARG A O 1
ATOM 702 N N . LEU A 1 85 ? -20.468 -13.959 38.852 1.00 64.94 85 LEU A N 1
ATOM 703 C CA . LEU A 1 85 ? -21.467 -14.886 38.310 1.00 64.94 85 LEU A CA 1
ATOM 704 C C . LEU A 1 85 ? -20.830 -16.085 37.593 1.00 64.94 85 LEU A C 1
ATOM 706 O O . LEU A 1 85 ? -21.290 -17.209 37.762 1.00 64.94 85 LEU A O 1
ATOM 710 N N . LEU A 1 86 ? -19.736 -15.874 36.857 1.00 61.88 86 LEU A N 1
ATOM 711 C CA . LEU A 1 86 ? -19.007 -16.952 36.177 1.00 61.88 86 LEU A CA 1
ATOM 712 C C . LEU A 1 86 ? -18.225 -17.854 37.143 1.00 61.88 86 LEU A C 1
ATOM 714 O O . LEU A 1 86 ? -18.033 -19.031 36.857 1.00 61.88 86 LEU A O 1
ATOM 718 N N . ARG A 1 87 ? -17.785 -17.330 38.294 1.00 61.56 87 ARG A N 1
ATOM 719 C CA . ARG A 1 87 ? -17.034 -18.100 39.302 1.00 61.56 87 ARG A CA 1
ATOM 720 C C . ARG A 1 87 ? -17.933 -18.853 40.294 1.00 61.56 87 ARG A C 1
ATOM 722 O O . ARG A 1 87 ? -17.428 -19.686 41.032 1.00 61.56 87 ARG A O 1
ATOM 729 N N . GLY A 1 88 ? -19.234 -18.563 40.330 1.00 55.41 88 GLY A N 1
ATOM 730 C CA . GLY A 1 88 ? -20.200 -19.198 41.238 1.00 55.41 88 GLY A CA 1
ATOM 731 C C . GLY A 1 88 ? -20.918 -20.432 40.677 1.00 55.41 88 GLY A C 1
ATOM 732 O O . GLY A 1 88 ? -21.859 -20.899 41.306 1.00 55.41 88 GLY A O 1
ATOM 733 N N . GLN A 1 89 ? -20.523 -20.921 39.497 1.00 58.09 89 GLN A N 1
ATOM 734 C CA . GLN A 1 89 ? -21.157 -22.053 38.798 1.00 58.09 89 GLN A CA 1
ATOM 735 C C . GLN A 1 89 ? -20.314 -23.346 38.847 1.00 58.09 89 GLN A C 1
ATOM 737 O O . GLN A 1 89 ? -20.495 -24.229 38.011 1.00 58.09 89 GLN A O 1
ATOM 742 N N . HIS A 1 90 ? -19.381 -23.461 39.795 1.00 48.62 90 HIS A N 1
ATOM 743 C CA . HIS A 1 90 ? -18.582 -24.666 40.039 1.00 48.62 90 HIS A CA 1
ATOM 744 C C . HIS A 1 90 ? -18.444 -24.917 41.543 1.00 48.62 90 HIS A C 1
ATOM 746 O O . HIS A 1 90 ? -18.184 -26.085 41.914 1.00 48.62 90 HIS A O 1
#